Protein AF-A0A0A2FEI3-F1 (afdb_monomer)

Solvent-accessible surface area (backbone atoms only — not comparable to full-atom values): 5931 Å² total; per-residue (Å²): 87,78,49,70,49,76,46,78,46,65,60,68,83,41,47,51,96,90,43,83,50,83,79,82,74,54,72,62,44,70,73,55,31,50,60,53,38,54,50,53,52,35,56,34,21,42,71,41,38,99,83,28,72,80,53,58,54,12,53,54,24,44,52,51,53,48,54,49,50,53,36,49,74,71,70,41,65,77,44,64,42,36,33,44,37,44,29,44,98,85,68,47,74,59,69,78,73,40,83,46,85,117

Structure (mmCIF, N/CA/C/O backbone):
data_AF-A0A0A2FEI3-F1
#
_entry.id   AF-A0A0A2FEI3-F1
#
loop_
_atom_site.group_PDB
_atom_site.id
_atom_site.type_symbol
_atom_site.label_atom_id
_atom_site.label_alt_id
_atom_site.label_comp_id
_atom_site.label_asym_id
_atom_site.label_entity_id
_atom_site.label_seq_id
_atom_site.pdbx_PDB_ins_code
_atom_site.Cartn_x
_atom_site.Cartn_y
_atom_site.Cartn_z
_atom_site.occupancy
_atom_site.B_iso_or_equiv
_atom_site.auth_seq_id
_atom_site.auth_comp_id
_atom_site.auth_asym_id
_atom_site.auth_atom_id
_atom_site.pdbx_PDB_model_num
ATOM 1 N N . MET A 1 1 ? -13.400 -4.436 4.441 1.00 85.56 1 MET A N 1
ATOM 2 C CA . MET A 1 1 ? -12.587 -3.359 3.834 1.00 85.56 1 MET A CA 1
ATOM 3 C C . MET A 1 1 ? -11.225 -3.925 3.464 1.00 85.56 1 MET A C 1
ATOM 5 O O . MET A 1 1 ? -10.701 -4.737 4.218 1.00 85.56 1 MET A O 1
ATOM 9 N N . VAL A 1 2 ? -10.657 -3.529 2.325 1.00 87.56 2 VAL A N 1
ATOM 10 C CA . VAL A 1 2 ? -9.282 -3.890 1.949 1.00 87.56 2 VAL A CA 1
ATOM 11 C C . VAL A 1 2 ? -8.451 -2.618 1.891 1.00 87.56 2 VAL A C 1
ATOM 13 O O . VAL A 1 2 ? -8.839 -1.652 1.241 1.00 87.56 2 VAL A O 1
ATOM 16 N N . LYS A 1 3 ? -7.308 -2.631 2.568 1.00 89.12 3 LYS A N 1
ATOM 17 C CA . LYS A 1 3 ? -6.275 -1.609 2.487 1.00 89.12 3 LYS A CA 1
ATOM 18 C C . LYS A 1 3 ? -5.136 -2.161 1.638 1.00 89.12 3 LYS A C 1
ATOM 20 O O . LYS A 1 3 ? -4.473 -3.113 2.043 1.00 89.12 3 LYS A O 1
ATOM 25 N N . ALA A 1 4 ? -4.939 -1.587 0.459 1.00 87.81 4 ALA A N 1
ATOM 26 C CA . ALA A 1 4 ? -3.943 -2.061 -0.492 1.00 87.81 4 ALA A CA 1
ATOM 27 C C . ALA A 1 4 ? -2.707 -1.154 -0.494 1.00 87.81 4 ALA A C 1
ATOM 29 O O . ALA A 1 4 ? -2.805 0.035 -0.791 1.00 87.81 4 ALA A O 1
ATOM 30 N N . GLU A 1 5 ? -1.531 -1.716 -0.215 1.00 87.94 5 GLU A N 1
ATOM 31 C CA . GLU A 1 5 ? -0.263 -1.060 -0.529 1.00 87.94 5 GLU A CA 1
ATOM 32 C C . GLU A 1 5 ? 0.100 -1.345 -1.987 1.00 87.94 5 GLU A C 1
ATOM 34 O O . GLU A 1 5 ? 0.395 -2.485 -2.352 1.00 87.94 5 GLU A O 1
ATOM 39 N N . VAL A 1 6 ? 0.118 -0.305 -2.817 1.00 87.50 6 VAL A N 1
ATOM 40 C CA . VAL A 1 6 ? 0.466 -0.423 -4.234 1.00 87.50 6 VAL A CA 1
ATOM 41 C C . VAL A 1 6 ? 1.933 -0.069 -4.445 1.00 87.50 6 VAL A C 1
ATOM 43 O O . VAL A 1 6 ? 2.381 1.018 -4.078 1.00 87.50 6 VAL A O 1
ATOM 46 N N . LYS A 1 7 ? 2.684 -0.972 -5.080 1.00 85.75 7 LYS A N 1
ATOM 47 C CA . LYS A 1 7 ? 4.072 -0.732 -5.479 1.00 85.75 7 LYS A CA 1
ATOM 48 C C . LYS A 1 7 ? 4.222 -0.861 -6.986 1.00 85.75 7 LYS A C 1
ATOM 50 O O . LYS A 1 7 ? 4.090 -1.946 -7.544 1.00 85.75 7 LYS A O 1
ATOM 55 N N . THR A 1 8 ? 4.569 0.247 -7.628 1.00 84.38 8 THR A N 1
ATOM 56 C CA . THR A 1 8 ? 4.829 0.286 -9.069 1.00 84.38 8 THR A CA 1
ATOM 57 C C . THR A 1 8 ? 6.325 0.160 -9.352 1.00 84.38 8 THR A C 1
ATOM 59 O O . THR A 1 8 ? 7.146 0.745 -8.645 1.00 84.38 8 THR A O 1
ATOM 62 N N . THR A 1 9 ? 6.707 -0.585 -10.391 1.00 84.00 9 THR A N 1
ATOM 63 C CA . THR A 1 9 ? 8.105 -0.686 -10.835 1.00 84.00 9 THR A CA 1
ATOM 64 C C . THR A 1 9 ? 8.246 -0.635 -12.354 1.00 84.00 9 THR A C 1
ATOM 66 O O . THR A 1 9 ? 7.454 -1.225 -13.087 1.00 84.00 9 THR A O 1
ATOM 69 N N . GLN A 1 10 ? 9.303 0.044 -12.805 1.00 85.25 10 GLN A N 1
ATOM 70 C CA . GLN A 1 10 ? 9.780 0.089 -14.197 1.00 85.25 10 GLN A CA 1
ATOM 71 C C . GLN A 1 10 ? 11.053 -0.747 -14.405 1.00 85.25 10 GLN A C 1
ATOM 73 O O . GLN A 1 10 ? 11.672 -0.708 -15.464 1.00 85.25 10 GLN A O 1
ATOM 78 N N . GLN A 1 11 ? 11.515 -1.463 -13.375 1.00 81.75 11 GLN A N 1
ATOM 79 C CA . GLN A 1 11 ? 12.820 -2.116 -13.417 1.00 81.75 11 GLN A CA 1
ATOM 80 C C . GLN A 1 11 ? 12.817 -3.336 -14.343 1.00 81.75 11 GLN A C 1
ATOM 82 O O . GLN A 1 11 ? 12.363 -4.413 -13.956 1.00 81.75 11 GLN A O 1
ATOM 87 N N . ASP A 1 12 ? 13.459 -3.207 -15.505 1.00 75.75 12 ASP A N 1
ATOM 88 C CA . ASP A 1 12 ? 13.596 -4.291 -16.486 1.00 75.75 12 ASP A CA 1
ATOM 89 C C . ASP A 1 12 ? 14.327 -5.534 -15.935 1.00 75.75 12 ASP A C 1
ATOM 91 O O . ASP A 1 12 ? 14.182 -6.609 -16.490 1.00 75.75 12 ASP A O 1
ATOM 95 N N . LYS A 1 13 ? 15.072 -5.462 -14.819 1.00 77.56 13 LYS A N 1
ATOM 96 C CA . LYS A 1 13 ? 15.701 -6.646 -14.173 1.00 77.56 13 LYS A CA 1
ATOM 97 C C . LYS A 1 13 ? 14.734 -7.522 -13.368 1.00 77.56 13 LYS A C 1
ATOM 99 O O . LYS A 1 13 ? 15.001 -8.707 -13.136 1.00 77.56 13 LYS A O 1
ATOM 104 N N . LEU A 1 14 ? 13.616 -6.932 -12.933 1.00 77.38 14 LEU A N 1
ATOM 105 C CA . LEU A 1 14 ? 12.448 -7.676 -12.446 1.00 77.38 14 LEU A CA 1
ATOM 106 C C . LEU A 1 14 ? 11.684 -8.293 -13.633 1.00 77.38 14 LEU A C 1
ATOM 108 O O . LEU A 1 14 ? 10.664 -8.954 -13.470 1.00 77.38 14 LEU A O 1
ATOM 112 N N . TRP A 1 15 ? 12.252 -8.085 -14.820 1.00 74.25 15 TRP A N 1
ATOM 113 C CA . TRP A 1 15 ? 11.982 -8.655 -16.111 1.00 74.25 15 TRP A CA 1
ATOM 114 C C . TRP A 1 15 ? 12.458 -10.101 -16.300 1.00 74.25 15 TRP A C 1
ATOM 116 O O . TRP A 1 15 ? 13.672 -10.274 -16.192 1.00 74.25 15 TRP A O 1
ATOM 126 N N . ASN A 1 16 ? 11.672 -11.137 -16.606 1.00 70.00 16 ASN A N 1
ATOM 127 C CA . ASN A 1 16 ? 12.274 -12.378 -17.138 1.00 70.00 16 ASN A CA 1
ATOM 128 C C . ASN A 1 16 ? 11.541 -12.908 -18.366 1.00 70.00 16 ASN A C 1
ATOM 130 O O . ASN A 1 16 ? 10.692 -13.789 -18.249 1.00 70.00 16 ASN A O 1
ATOM 134 N N . GLY A 1 17 ? 11.876 -12.359 -19.537 1.00 67.69 17 GLY A N 1
ATOM 135 C CA . GLY A 1 17 ? 11.480 -12.907 -20.838 1.00 67.69 17 GLY A CA 1
ATOM 136 C C . GLY A 1 17 ? 9.980 -13.157 -21.008 1.00 67.69 17 GLY A C 1
ATOM 137 O O . GLY A 1 17 ? 9.612 -14.134 -21.647 1.00 67.69 17 GLY A O 1
ATOM 138 N N . GLY A 1 18 ? 9.109 -12.351 -20.397 1.00 67.38 18 GLY A N 1
ATOM 139 C CA . GLY A 1 18 ? 7.672 -12.656 -20.369 1.00 67.38 18 GLY A CA 1
ATOM 140 C C . GLY A 1 18 ? 7.081 -12.885 -18.974 1.00 67.38 18 GLY A C 1
ATOM 141 O O . GLY A 1 18 ? 5.859 -12.870 -18.844 1.00 67.38 18 GLY A O 1
ATOM 142 N N . LYS A 1 19 ? 7.898 -13.039 -17.918 1.00 72.94 19 LYS A N 1
ATOM 143 C CA . LYS A 1 19 ? 7.409 -13.251 -16.539 1.00 72.94 19 LYS A CA 1
ATOM 144 C C . LYS A 1 19 ? 7.942 -12.244 -15.521 1.00 72.94 19 LYS A C 1
ATOM 146 O O . LYS A 1 19 ? 9.153 -12.044 -15.412 1.00 72.94 19 LYS A O 1
ATOM 151 N N . THR A 1 20 ? 7.032 -11.608 -14.782 1.00 74.94 20 THR A N 1
ATOM 152 C CA . THR A 1 20 ? 7.341 -10.599 -13.762 1.00 74.94 20 THR A CA 1
ATOM 153 C C . THR A 1 20 ? 7.942 -11.284 -12.546 1.00 74.94 20 THR A C 1
ATOM 155 O O . THR A 1 20 ? 7.372 -12.246 -12.030 1.00 74.94 20 THR A O 1
ATOM 158 N N . LYS A 1 21 ? 9.097 -10.806 -12.085 1.00 79.00 21 LYS A N 1
ATOM 159 C CA . LYS A 1 21 ? 9.680 -11.220 -10.808 1.00 79.00 21 LYS A CA 1
ATOM 160 C C . LYS A 1 21 ? 9.104 -10.372 -9.689 1.00 79.00 21 LYS A C 1
ATOM 162 O O . LYS A 1 21 ? 9.018 -9.159 -9.824 1.00 79.00 21 LYS A O 1
ATOM 167 N N . GLU A 1 22 ? 8.842 -11.035 -8.574 1.00 80.69 22 GLU A N 1
ATOM 168 C CA . GLU A 1 22 ? 8.541 -10.455 -7.268 1.00 80.69 22 GLU A CA 1
ATOM 169 C C . GLU A 1 22 ? 9.358 -9.182 -6.972 1.00 80.69 22 GLU A C 1
ATOM 171 O O . GLU A 1 22 ? 10.594 -9.209 -6.952 1.00 80.69 22 GLU A O 1
ATOM 176 N N . ILE A 1 23 ? 8.665 -8.071 -6.696 1.00 84.25 23 ILE A N 1
ATOM 177 C CA . ILE A 1 23 ? 9.289 -6.877 -6.131 1.00 84.25 23 ILE A CA 1
ATOM 178 C C . ILE A 1 23 ? 9.670 -7.170 -4.671 1.00 84.25 23 ILE A C 1
ATOM 180 O O . ILE A 1 23 ? 8.787 -7.454 -3.859 1.00 84.25 23 ILE A O 1
ATOM 184 N N . PRO A 1 24 ? 10.955 -7.061 -4.290 1.00 84.38 24 PRO A N 1
ATOM 185 C CA . PRO A 1 24 ? 11.375 -7.379 -2.935 1.00 84.38 24 PRO A CA 1
ATOM 186 C C . PRO A 1 24 ? 10.744 -6.428 -1.910 1.00 84.38 24 PRO A C 1
ATOM 188 O O . PRO A 1 24 ? 10.652 -5.206 -2.124 1.00 84.38 24 PRO A O 1
ATOM 191 N N . LEU A 1 25 ? 10.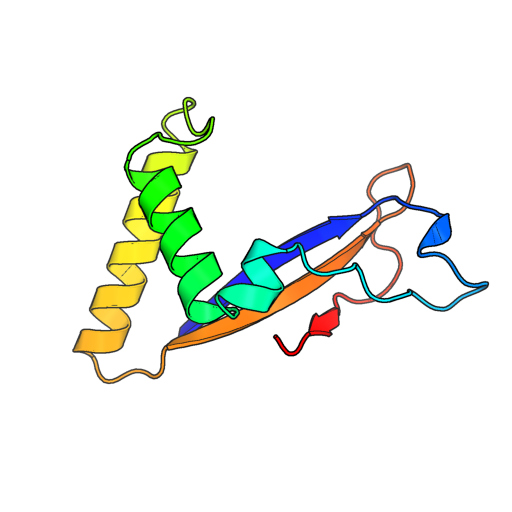357 -7.012 -0.775 1.00 87.12 25 LEU A N 1
ATOM 192 C CA . LEU A 1 25 ? 9.948 -6.289 0.422 1.00 87.12 25 LEU A CA 1
ATOM 193 C C . LEU A 1 25 ? 11.141 -5.545 1.032 1.00 87.12 25 LEU A C 1
ATOM 195 O O . LEU A 1 25 ? 12.272 -6.050 1.064 1.00 87.12 25 LEU A O 1
ATOM 199 N N . SER A 1 26 ? 10.887 -4.345 1.551 1.00 86.56 26 SER A N 1
ATOM 200 C CA . SER A 1 26 ? 11.873 -3.623 2.354 1.00 86.56 26 SER A CA 1
ATOM 201 C C . SER A 1 26 ? 12.208 -4.400 3.637 1.00 86.56 26 SER A C 1
ATOM 203 O O . SER A 1 26 ? 11.593 -5.419 3.968 1.00 86.56 26 SER A O 1
ATOM 205 N N . LYS A 1 27 ? 13.242 -3.961 4.361 1.00 90.31 27 LYS A N 1
ATOM 206 C CA . LYS A 1 27 ? 13.561 -4.539 5.673 1.00 90.31 27 LYS A CA 1
ATOM 207 C C . LYS A 1 27 ? 12.379 -4.374 6.636 1.00 90.31 27 LYS A C 1
ATOM 209 O O . LYS A 1 27 ? 11.962 -5.359 7.234 1.00 90.31 27 LYS A O 1
ATOM 214 N N . ASP A 1 28 ? 11.811 -3.176 6.699 1.00 88.56 28 ASP A N 1
ATOM 215 C CA . ASP A 1 28 ? 10.712 -2.845 7.610 1.00 8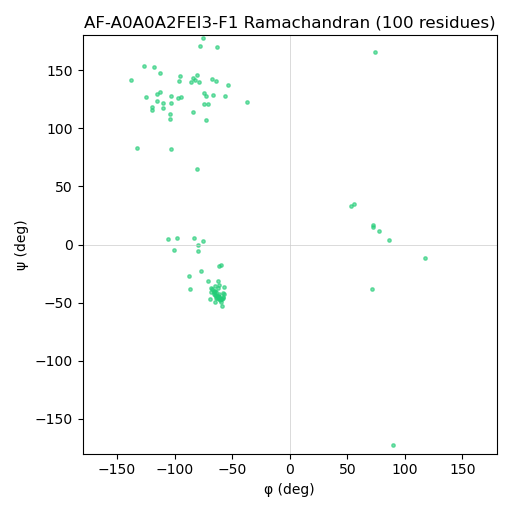8.56 28 ASP A CA 1
ATOM 216 C C . ASP A 1 28 ? 9.442 -3.626 7.269 1.00 88.56 28 ASP A C 1
ATOM 218 O O . ASP A 1 28 ? 8.817 -4.188 8.160 1.00 88.56 28 ASP A O 1
ATOM 222 N N . GLN A 1 29 ? 9.127 -3.785 5.977 1.00 89.44 29 GLN A N 1
ATOM 223 C CA . GLN A 1 29 ? 8.005 -4.621 5.528 1.00 89.44 29 GLN A CA 1
ATOM 224 C C . GLN A 1 29 ? 8.131 -6.065 6.023 1.00 89.44 29 GLN A C 1
ATOM 226 O O . GLN A 1 29 ? 7.158 -6.639 6.502 1.00 89.44 29 GLN A O 1
ATOM 231 N N . ARG A 1 30 ? 9.338 -6.641 5.956 1.00 90.31 30 ARG A N 1
ATOM 232 C CA . ARG A 1 30 ? 9.600 -8.010 6.429 1.00 90.31 30 ARG A CA 1
ATOM 233 C C . ARG A 1 30 ? 9.563 -8.142 7.949 1.00 90.31 30 ARG A C 1
ATOM 235 O O . ARG A 1 30 ? 9.249 -9.215 8.445 1.00 90.31 30 ARG A O 1
ATOM 242 N N . GLN A 1 31 ? 9.944 -7.096 8.681 1.00 92.38 31 GLN A N 1
ATOM 243 C CA . GLN A 1 31 ? 10.026 -7.136 10.144 1.00 92.38 31 GLN A CA 1
ATOM 244 C C . GLN A 1 31 ? 8.694 -6.812 10.820 1.00 92.38 31 GLN A C 1
ATOM 246 O O . GLN A 1 31 ? 8.368 -7.421 11.833 1.00 92.38 31 GLN A O 1
ATOM 251 N N . MET A 1 32 ? 7.934 -5.865 10.271 1.00 91.75 32 MET A N 1
ATOM 252 C CA . MET A 1 32 ? 6.664 -5.411 10.838 1.00 91.75 32 MET A CA 1
ATOM 253 C C . MET A 1 32 ? 5.483 -6.259 10.357 1.00 91.75 32 MET A C 1
ATOM 255 O O . MET A 1 32 ? 4.479 -6.360 11.055 1.00 91.75 32 MET A O 1
ATOM 259 N N . GLY A 1 33 ? 5.586 -6.859 9.169 1.00 90.44 33 GLY A N 1
ATOM 260 C CA . GLY A 1 33 ? 4.439 -7.440 8.480 1.00 90.44 33 GLY A CA 1
ATOM 261 C C . GLY A 1 33 ? 3.532 -6.365 7.874 1.00 90.44 33 GLY A C 1
ATOM 262 O O . GLY A 1 33 ? 3.633 -5.174 8.181 1.00 90.44 33 GLY A O 1
ATOM 263 N N . GLY A 1 34 ? 2.640 -6.795 6.981 1.00 89.12 34 GLY A N 1
ATOM 264 C CA . GLY A 1 34 ? 1.853 -5.888 6.147 1.00 89.12 34 GLY A CA 1
ATOM 265 C C . GLY A 1 34 ? 0.986 -4.906 6.901 1.00 89.12 34 GLY A C 1
ATOM 266 O O . GLY A 1 34 ? 1.072 -3.702 6.684 1.00 89.12 34 GLY A O 1
ATOM 267 N N . GLU A 1 35 ? 0.166 -5.414 7.813 1.00 91.25 35 GLU A N 1
ATOM 268 C CA . GLU A 1 35 ? -0.792 -4.590 8.542 1.00 91.25 35 GLU A CA 1
ATOM 269 C C . GLU A 1 35 ? -0.105 -3.475 9.338 1.00 91.25 35 GLU A C 1
ATOM 271 O O . GLU A 1 35 ? -0.476 -2.303 9.207 1.00 91.25 35 GLU A O 1
ATOM 276 N N . HIS A 1 36 ? 0.920 -3.825 10.119 1.00 93.12 36 HIS A N 1
ATOM 277 C CA . HIS A 1 36 ? 1.667 -2.864 10.924 1.00 93.12 36 HIS A CA 1
ATOM 278 C C . HIS A 1 36 ? 2.440 -1.877 10.054 1.00 93.12 36 HIS A C 1
ATOM 280 O O . HIS A 1 36 ? 2.391 -0.681 10.330 1.00 93.12 36 HIS A O 1
ATOM 286 N N . TYR A 1 37 ? 3.095 -2.344 8.986 1.00 92.81 37 TYR A N 1
ATOM 287 C CA . TYR A 1 37 ? 3.820 -1.464 8.071 1.00 92.81 37 TYR A CA 1
ATOM 288 C C . TYR A 1 37 ? 2.886 -0.450 7.396 1.00 92.81 37 TYR A C 1
ATOM 290 O O . TYR A 1 37 ? 3.166 0.748 7.380 1.00 92.81 37 TYR A O 1
ATOM 298 N N . THR A 1 38 ? 1.741 -0.897 6.873 1.00 92.12 38 THR A N 1
ATOM 299 C CA . THR A 1 38 ? 0.799 0.005 6.203 1.00 92.12 38 THR A CA 1
ATOM 300 C C . THR A 1 38 ? 0.139 0.976 7.187 1.00 92.12 38 THR A C 1
ATOM 302 O O . THR A 1 38 ? -0.067 2.136 6.841 1.00 92.12 38 THR A O 1
ATOM 305 N N . ASN A 1 39 ? -0.181 0.545 8.414 1.00 93.31 39 ASN A N 1
ATOM 306 C CA . ASN A 1 39 ? -0.688 1.451 9.455 1.00 93.31 39 ASN A CA 1
ATOM 307 C C . ASN A 1 39 ? 0.360 2.497 9.870 1.00 93.31 39 ASN A C 1
ATOM 309 O O . ASN A 1 39 ? 0.022 3.670 9.987 1.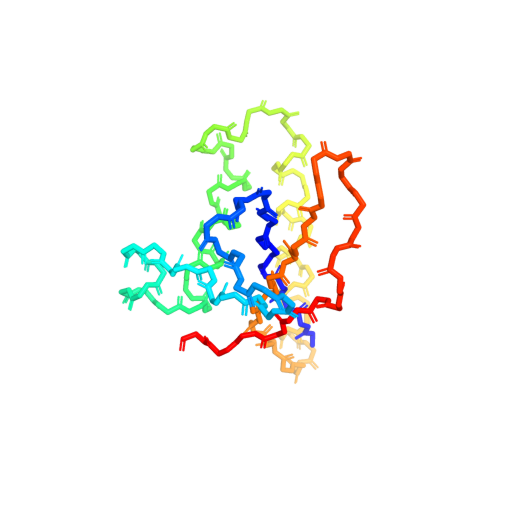00 93.31 39 ASN A O 1
ATOM 313 N N . ASP A 1 40 ? 1.624 2.105 10.059 1.00 92.88 40 ASP A N 1
ATOM 314 C CA . ASP A 1 40 ? 2.715 3.040 10.372 1.00 92.88 40 ASP A CA 1
ATOM 315 C C . ASP A 1 40 ? 2.862 4.110 9.280 1.00 92.88 40 ASP A C 1
ATOM 317 O O . ASP A 1 40 ? 2.890 5.300 9.587 1.00 92.88 40 ASP A O 1
ATOM 321 N N . ARG A 1 41 ? 2.837 3.712 8.002 1.00 91.44 41 ARG A N 1
ATOM 322 C CA . ARG A 1 41 ? 2.920 4.658 6.878 1.00 91.44 41 ARG A CA 1
ATOM 323 C C . ARG A 1 41 ? 1.731 5.613 6.807 1.00 91.44 41 ARG A C 1
ATOM 325 O O . ARG A 1 41 ? 1.947 6.795 6.562 1.00 91.44 41 ARG A O 1
ATOM 332 N N . LEU A 1 42 ? 0.507 5.131 7.042 1.00 92.31 42 LEU A N 1
ATOM 333 C CA . LEU A 1 42 ? -0.673 6.000 7.099 1.00 92.31 42 LEU A CA 1
ATOM 334 C C . LEU A 1 42 ? -0.576 7.014 8.243 1.00 92.31 42 LEU A C 1
ATOM 336 O O . LEU A 1 42 ? -0.823 8.190 8.016 1.00 92.31 42 LEU A O 1
ATOM 340 N N . ASN A 1 43 ? -0.153 6.589 9.436 1.00 93.06 43 ASN A N 1
ATOM 341 C CA . ASN A 1 43 ? -0.003 7.495 10.579 1.00 93.06 43 ASN A CA 1
ATOM 342 C C . ASN A 1 43 ? 1.091 8.550 10.352 1.00 93.06 43 ASN A C 1
ATOM 344 O O . ASN A 1 43 ? 0.918 9.714 10.702 1.00 93.06 43 ASN A O 1
ATOM 348 N N . ARG A 1 44 ? 2.220 8.172 9.739 1.00 91.81 44 ARG A N 1
ATOM 349 C CA . ARG A 1 44 ? 3.260 9.146 9.365 1.00 91.81 44 ARG A CA 1
ATOM 350 C C . ARG A 1 44 ? 2.744 10.139 8.332 1.00 91.81 44 ARG A C 1
ATOM 352 O O . ARG A 1 44 ? 2.965 11.334 8.477 1.00 91.81 44 ARG A O 1
ATOM 359 N N . ALA A 1 45 ? 2.029 9.653 7.317 1.00 91.62 45 ALA A N 1
ATOM 360 C CA . ALA A 1 45 ? 1.446 10.513 6.297 1.00 91.62 45 ALA A CA 1
ATOM 361 C C . ALA A 1 45 ? 0.427 11.496 6.890 1.00 91.62 45 ALA A C 1
ATOM 363 O O . ALA A 1 45 ? 0.520 12.686 6.592 1.00 91.62 45 ALA A O 1
ATOM 364 N N . SER A 1 46 ? -0.477 11.046 7.771 1.00 92.44 46 SER A N 1
ATOM 365 C CA . SER A 1 46 ? -1.452 11.928 8.432 1.00 92.44 46 SER A CA 1
ATOM 366 C C . SER A 1 46 ? -0.779 13.007 9.279 1.00 92.44 46 SER A C 1
ATOM 368 O O . SER A 1 46 ? -1.234 14.141 9.298 1.00 92.44 46 SER A O 1
ATOM 370 N N . ASN A 1 47 ? 0.351 12.689 9.914 1.00 91.06 47 ASN A N 1
ATOM 371 C CA . ASN A 1 47 ? 1.113 13.654 10.711 1.00 91.06 47 ASN A CA 1
ATOM 372 C C . ASN A 1 47 ? 1.995 14.599 9.872 1.00 91.06 47 ASN A C 1
ATOM 374 O O . ASN A 1 47 ? 2.622 15.499 10.427 1.00 91.06 47 ASN A O 1
ATOM 378 N N . GLY A 1 48 ? 2.076 14.397 8.553 1.00 86.50 48 GLY A N 1
ATOM 379 C CA . GLY A 1 48 ? 2.976 15.148 7.672 1.00 86.50 48 GLY A CA 1
ATOM 380 C C . GLY A 1 48 ? 4.457 14.777 7.829 1.00 86.50 48 GLY A C 1
ATOM 381 O O . GLY A 1 48 ? 5.342 15.523 7.402 1.00 86.50 48 GLY A O 1
ATOM 382 N N . ASP A 1 49 ? 4.740 13.626 8.441 1.00 88.00 49 ASP A N 1
ATOM 383 C CA . ASP A 1 49 ? 6.091 13.120 8.659 1.00 88.00 49 ASP A CA 1
ATOM 384 C C . ASP A 1 49 ? 6.675 12.505 7.373 1.00 88.00 49 ASP A C 1
ATOM 386 O O . ASP A 1 49 ? 5.984 12.298 6.379 1.00 88.00 49 ASP A O 1
ATOM 390 N N . ASP A 1 50 ? 7.969 12.165 7.379 1.00 76.31 50 ASP A N 1
ATOM 391 C CA . ASP A 1 50 ? 8.594 11.292 6.362 1.00 76.31 50 ASP A CA 1
ATOM 392 C C . ASP A 1 50 ? 8.428 11.771 4.898 1.00 76.31 50 ASP A C 1
ATOM 394 O O . ASP A 1 50 ? 8.283 10.982 3.961 1.00 76.31 50 ASP A O 1
ATOM 398 N N . GLY A 1 51 ? 8.442 13.095 4.702 1.00 78.44 51 GLY A N 1
ATOM 399 C CA . GLY A 1 51 ? 8.368 13.736 3.385 1.00 78.44 51 GLY A CA 1
ATOM 400 C C . GLY A 1 51 ? 6.951 13.975 2.852 1.00 78.44 51 GLY A C 1
ATOM 401 O O . GLY A 1 51 ? 6.814 14.480 1.739 1.00 78.44 51 GLY A O 1
ATOM 402 N N . TYR A 1 52 ? 5.908 13.671 3.629 1.00 80.88 52 TYR A N 1
ATOM 403 C CA . TYR A 1 52 ? 4.510 13.943 3.283 1.00 80.88 52 TYR A CA 1
ATOM 404 C C . TYR A 1 52 ? 4.119 15.401 3.568 1.00 80.88 52 TYR A C 1
ATOM 406 O O . TYR A 1 52 ? 3.296 15.690 4.427 1.00 80.88 52 TYR A O 1
ATOM 414 N N . THR A 1 53 ? 4.728 16.345 2.851 1.00 79.75 53 THR A N 1
ATOM 415 C CA . THR A 1 53 ? 4.615 17.786 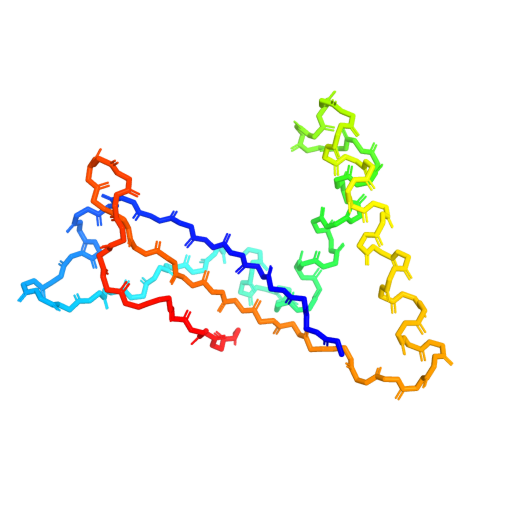3.151 1.00 79.75 53 THR A CA 1
ATOM 416 C C . THR A 1 53 ? 3.621 18.548 2.275 1.00 79.75 53 THR A C 1
ATOM 418 O O . THR A 1 53 ? 3.391 19.733 2.501 1.00 79.75 53 THR A O 1
ATOM 421 N N . ASP A 1 54 ? 3.016 17.899 1.276 1.00 79.56 54 ASP A N 1
ATOM 422 C CA . ASP A 1 54 ? 2.113 18.548 0.315 1.00 79.56 54 ASP A CA 1
ATOM 423 C C . ASP A 1 54 ? 0.687 18.783 0.848 1.00 79.56 54 ASP A C 1
ATOM 425 O O . ASP A 1 54 ? -0.159 19.317 0.128 1.00 79.56 54 ASP A O 1
ATOM 429 N N . GLY A 1 55 ? 0.409 18.375 2.092 1.00 79.94 55 GLY A N 1
ATOM 430 C CA . GLY A 1 55 ? -0.886 18.480 2.775 1.00 79.94 55 GLY A CA 1
ATOM 431 C C . GLY A 1 55 ? -1.949 17.518 2.239 1.00 79.94 55 GLY A C 1
ATOM 432 O O . GLY A 1 55 ? -2.680 16.909 3.015 1.00 79.94 55 GLY A O 1
ATOM 433 N N . ARG A 1 56 ? -1.986 17.299 0.919 1.00 87.88 56 ARG A N 1
ATOM 434 C CA . ARG A 1 56 ? -2.889 16.342 0.264 1.00 87.88 56 ARG A CA 1
ATOM 435 C C . ARG A 1 56 ? -2.646 14.919 0.742 1.00 87.88 56 ARG A C 1
ATOM 437 O O . ARG A 1 56 ? -3.601 14.192 0.992 1.00 87.88 56 ARG A O 1
ATOM 444 N N . SER A 1 57 ? -1.384 14.517 0.877 1.00 86.44 57 SER A N 1
ATOM 445 C CA . SER A 1 57 ? -1.046 13.180 1.371 1.00 86.44 57 SER A CA 1
ATOM 446 C C . SER A 1 57 ? -1.547 12.958 2.800 1.00 86.44 57 SER A C 1
ATOM 448 O O . SER A 1 57 ? -2.017 11.866 3.113 1.00 86.44 57 SER A O 1
ATOM 450 N N . SER A 1 58 ? -1.490 13.995 3.641 1.00 91.19 58 SER A N 1
ATOM 451 C CA . SER A 1 58 ? -1.965 13.949 5.025 1.00 91.19 58 SER A CA 1
ATOM 452 C C . SER A 1 58 ? -3.481 13.846 5.106 1.00 91.19 58 SER A C 1
ATOM 454 O O . SER A 1 58 ? -3.980 12.945 5.771 1.00 91.19 58 SER A O 1
ATOM 456 N N . GLU A 1 59 ? -4.208 14.664 4.342 1.00 91.75 59 GLU A N 1
ATOM 457 C CA . GLU A 1 59 ? -5.675 14.605 4.264 1.00 91.75 59 GLU A CA 1
ATOM 458 C C . GLU A 1 59 ? -6.162 13.224 3.793 1.00 91.75 59 GLU A C 1
ATOM 460 O O . GLU A 1 59 ? -7.027 12.607 4.410 1.00 91.75 59 GLU A O 1
ATOM 465 N N . GLN A 1 60 ? -5.555 12.677 2.734 1.00 91.69 60 GLN A N 1
ATOM 466 C CA . GLN A 1 60 ? -5.915 11.346 2.234 1.00 91.69 60 GLN A CA 1
ATOM 467 C C . GLN A 1 60 ? -5.591 10.236 3.244 1.00 91.69 60 GLN A C 1
ATOM 469 O O . GLN A 1 60 ? -6.331 9.255 3.351 1.00 91.69 60 GLN A O 1
ATOM 474 N N . ALA A 1 61 ? -4.496 10.377 3.994 1.00 92.25 61 ALA A N 1
ATOM 475 C CA . ALA A 1 61 ? -4.143 9.431 5.041 1.00 92.25 61 ALA A CA 1
ATOM 476 C C . ALA A 1 61 ? -5.122 9.489 6.224 1.00 92.25 61 ALA A C 1
ATOM 478 O O . ALA A 1 61 ? -5.527 8.436 6.719 1.00 92.25 61 ALA A O 1
ATOM 479 N N . GLU A 1 62 ? -5.556 10.683 6.635 1.00 93.56 62 GLU A N 1
ATOM 480 C CA . GLU A 1 62 ? -6.591 10.864 7.658 1.00 93.56 62 GLU A CA 1
ATOM 481 C C . GLU A 1 62 ? -7.916 10.225 7.233 1.00 93.56 62 GLU A C 1
ATOM 483 O O . GLU A 1 62 ? -8.465 9.415 7.982 1.00 93.56 62 GLU A O 1
ATOM 488 N N . MET A 1 63 ? -8.371 10.483 6.001 1.00 94.38 63 MET A N 1
ATOM 489 C CA . MET A 1 63 ? -9.578 9.859 5.444 1.00 94.38 63 MET A CA 1
ATOM 490 C C . MET A 1 63 ? -9.482 8.327 5.429 1.00 94.38 63 MET A C 1
ATOM 492 O O . MET A 1 63 ? -10.441 7.628 5.758 1.00 94.38 63 MET A O 1
ATOM 496 N N . ALA A 1 64 ? -8.320 7.775 5.065 1.00 92.50 64 ALA A N 1
ATOM 497 C CA . ALA A 1 64 ? -8.106 6.330 5.060 1.00 92.50 64 ALA A CA 1
ATOM 498 C C . ALA A 1 64 ? -8.148 5.729 6.477 1.00 92.50 64 ALA A C 1
ATOM 500 O O . ALA A 1 64 ? -8.717 4.651 6.675 1.00 92.50 64 ALA A O 1
ATOM 501 N N . LEU A 1 65 ? -7.568 6.421 7.464 1.00 94.12 65 LEU A N 1
ATOM 502 C CA . LEU A 1 65 ? -7.609 6.017 8.871 1.00 94.12 65 LEU A CA 1
ATOM 503 C C . LEU A 1 65 ? -9.028 6.106 9.448 1.00 94.12 65 LEU A C 1
ATOM 505 O O . LEU A 1 65 ? -9.426 5.229 10.215 1.00 94.12 65 LEU A O 1
ATOM 509 N N . GLU A 1 66 ? -9.802 7.123 9.074 1.00 95.12 66 GLU A N 1
ATOM 510 C CA . GLU A 1 66 ? -11.204 7.265 9.470 1.00 95.12 66 GLU A CA 1
ATOM 511 C C . GLU A 1 66 ? -12.068 6.143 8.886 1.00 95.12 66 GLU A C 1
ATOM 513 O O . GLU A 1 66 ? -12.721 5.426 9.645 1.00 95.12 66 GLU A O 1
ATOM 518 N N . ALA A 1 67 ? -11.964 5.878 7.581 1.00 93.69 67 ALA A N 1
ATOM 519 C CA . ALA A 1 67 ? -12.662 4.765 6.936 1.00 93.69 67 ALA A CA 1
ATOM 520 C C . ALA A 1 67 ? -12.309 3.407 7.574 1.00 93.69 67 ALA A C 1
ATOM 522 O O . ALA A 1 67 ? -13.170 2.539 7.735 1.00 93.69 67 ALA A O 1
ATOM 523 N N . GLN A 1 68 ? -11.048 3.222 7.985 1.00 92.81 68 GLN A N 1
ATOM 524 C CA . GLN A 1 68 ? -10.624 2.036 8.729 1.00 92.81 68 GLN A CA 1
ATOM 525 C C . GLN A 1 68 ? -11.309 1.946 10.099 1.00 92.81 68 GLN A C 1
ATOM 527 O O . GLN A 1 68 ? -11.792 0.872 10.462 1.00 92.81 68 GLN A O 1
ATOM 532 N N . ARG A 1 69 ? -11.372 3.046 10.861 1.00 94.06 69 ARG A N 1
ATOM 533 C CA . ARG A 1 69 ? -12.055 3.083 12.166 1.00 94.06 69 ARG A CA 1
ATOM 534 C C . ARG A 1 69 ? -13.544 2.790 12.023 1.00 94.06 69 ARG A C 1
ATOM 536 O O . ARG A 1 69 ? -14.068 1.981 12.781 1.00 94.06 69 ARG A O 1
ATOM 543 N N . GLU A 1 70 ? -14.210 3.388 11.040 1.00 95.31 70 GLU A N 1
ATOM 544 C CA . GLU A 1 70 ? -15.624 3.128 10.759 1.00 95.31 70 GLU A CA 1
ATOM 545 C C . GLU A 1 70 ? -15.873 1.665 10.393 1.00 95.31 70 GLU A C 1
ATOM 547 O O . GLU A 1 70 ? -16.785 1.040 10.933 1.00 95.31 70 GLU A O 1
ATOM 552 N N . ALA A 1 71 ? -15.042 1.083 9.523 1.00 92.88 71 ALA A N 1
ATOM 553 C CA . ALA A 1 71 ? -15.149 -0.326 9.160 1.00 92.88 71 ALA A CA 1
ATOM 554 C C . ALA A 1 71 ? -15.030 -1.237 10.392 1.00 92.88 7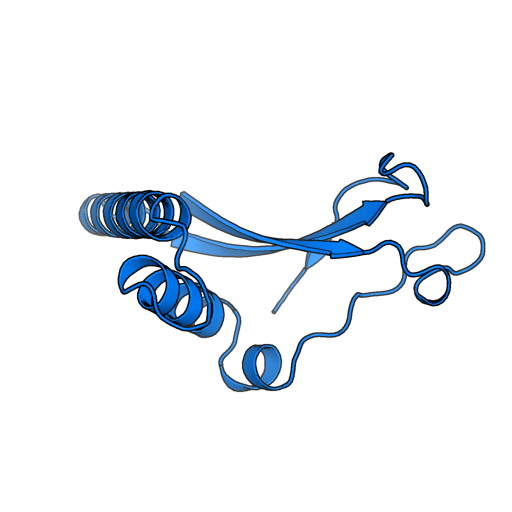1 ALA A C 1
ATOM 556 O O . ALA A 1 71 ? -15.862 -2.126 10.572 1.00 92.88 71 ALA A O 1
ATOM 557 N N . ILE A 1 72 ? -14.049 -0.980 11.265 1.00 92.25 72 ILE A N 1
ATOM 558 C CA . ILE A 1 72 ? -13.856 -1.735 12.511 1.00 92.25 72 ILE A CA 1
ATOM 559 C C . ILE A 1 72 ? -15.060 -1.567 13.445 1.00 92.25 72 ILE A C 1
ATOM 561 O O . ILE A 1 72 ? -15.579 -2.560 13.953 1.00 92.25 72 ILE A O 1
ATOM 565 N N . ASN A 1 73 ? -15.544 -0.337 13.635 1.00 95.25 73 ASN A N 1
ATOM 566 C CA . ASN A 1 73 ? -16.699 -0.045 14.490 1.00 95.25 73 ASN A CA 1
ATOM 567 C C . ASN A 1 73 ? -17.983 -0.723 13.987 1.00 95.25 73 ASN A C 1
ATOM 569 O O . ASN A 1 73 ? -18.821 -1.132 14.787 1.00 95.25 73 ASN A O 1
ATOM 573 N N . ASN A 1 74 ? -18.107 -0.897 12.672 1.00 95.56 74 ASN A N 1
ATOM 574 C CA . ASN A 1 74 ? -19.210 -1.611 12.032 1.00 95.56 74 ASN A CA 1
ATOM 575 C C . ASN A 1 74 ? -19.013 -3.141 12.001 1.00 95.56 74 ASN A C 1
ATOM 577 O O . ASN A 1 74 ? -19.805 -3.850 11.381 1.00 95.56 74 ASN A O 1
ATOM 581 N N . GLY A 1 75 ? -17.962 -3.666 12.640 1.00 93.00 75 GLY A N 1
ATOM 582 C CA . GLY A 1 75 ? -17.659 -5.099 12.691 1.00 93.00 75 GLY A CA 1
ATOM 583 C C . GLY A 1 75 ? -17.149 -5.682 11.371 1.00 93.00 75 GLY A C 1
ATOM 584 O O . GLY A 1 75 ? -17.139 -6.902 11.201 1.00 93.00 75 GLY A O 1
ATOM 585 N N . ALA A 1 76 ? -16.739 -4.842 10.418 1.00 93.81 76 ALA A N 1
ATOM 586 C CA . ALA A 1 76 ? -16.190 -5.298 9.153 1.00 93.81 76 ALA A CA 1
ATOM 587 C C . ALA A 1 76 ? -14.728 -5.738 9.314 1.00 93.81 76 ALA A C 1
ATOM 589 O O . ALA A 1 76 ? -13.914 -5.074 9.953 1.00 93.81 76 ALA A O 1
ATOM 590 N N . GLU A 1 77 ? -14.367 -6.834 8.648 1.00 91.81 77 GLU A N 1
ATOM 591 C CA . GLU A 1 77 ? -12.977 -7.273 8.556 1.00 91.81 77 GLU A CA 1
ATOM 592 C C . GLU A 1 77 ? -12.155 -6.266 7.730 1.00 91.81 77 GLU A C 1
ATOM 594 O O . GLU A 1 77 ? -12.538 -5.910 6.605 1.00 91.81 77 GLU A O 1
ATOM 599 N N . VAL A 1 78 ? -11.018 -5.817 8.268 1.00 89.62 78 VAL A N 1
ATOM 600 C CA . VAL A 1 78 ? -10.048 -4.967 7.563 1.00 89.62 78 VAL A CA 1
ATOM 601 C C . VAL A 1 78 ? -8.849 -5.817 7.156 1.00 89.62 78 VAL A C 1
ATOM 603 O O . VAL A 1 78 ? -8.044 -6.213 7.992 1.00 89.62 78 VAL A O 1
ATOM 606 N N . LYS A 1 79 ? -8.719 -6.094 5.857 1.00 91.44 79 LYS A N 1
ATOM 607 C CA . LYS A 1 79 ? -7.587 -6.842 5.293 1.00 91.44 79 LYS A CA 1
ATOM 608 C C . LYS A 1 79 ? -6.525 -5.888 4.783 1.00 91.44 79 LYS A C 1
ATOM 610 O O . LYS A 1 79 ? -6.854 -4.844 4.225 1.00 91.44 79 LYS A O 1
ATOM 615 N N . THR A 1 80 ? -5.262 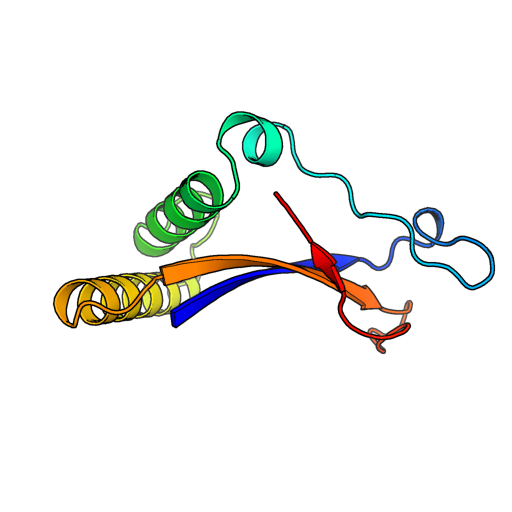-6.276 4.922 1.00 91.12 80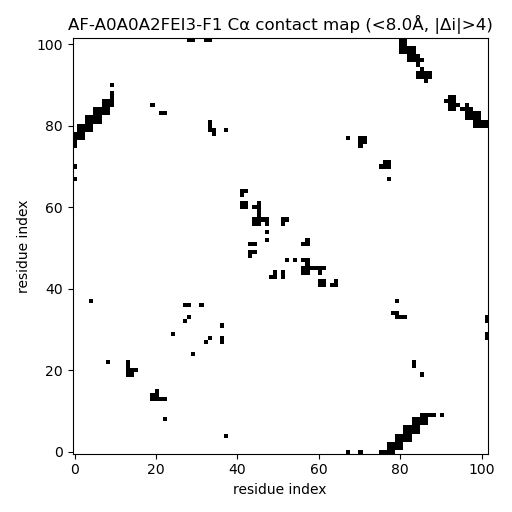 THR A N 1
ATOM 616 C CA . THR A 1 80 ? -4.145 -5.554 4.309 1.00 91.12 80 THR A CA 1
ATOM 617 C C . THR A 1 80 ? -3.553 -6.390 3.183 1.00 91.12 80 THR A C 1
ATOM 619 O O . THR A 1 80 ? -3.081 -7.502 3.408 1.00 91.12 80 THR A O 1
ATOM 622 N N . GLU A 1 81 ? -3.543 -5.842 1.975 1.00 91.50 81 GLU A N 1
ATOM 623 C CA . GLU A 1 81 ? -3.008 -6.485 0.775 1.00 91.50 81 GLU A CA 1
ATOM 624 C C . GLU A 1 81 ? -1.843 -5.676 0.218 1.00 91.50 81 GLU A C 1
ATOM 626 O O . GLU A 1 81 ? -1.774 -4.458 0.381 1.00 91.50 81 GLU A O 1
ATOM 631 N N . LYS A 1 82 ? -0.927 -6.354 -0.468 1.00 89.75 82 LYS A N 1
ATOM 632 C CA . LYS A 1 82 ? 0.110 -5.705 -1.261 1.00 89.75 82 LYS A CA 1
ATOM 633 C C . LYS A 1 82 ? -0.136 -6.003 -2.730 1.00 89.75 82 LYS A C 1
ATOM 635 O O . LYS A 1 82 ? -0.321 -7.161 -3.090 1.00 89.75 82 L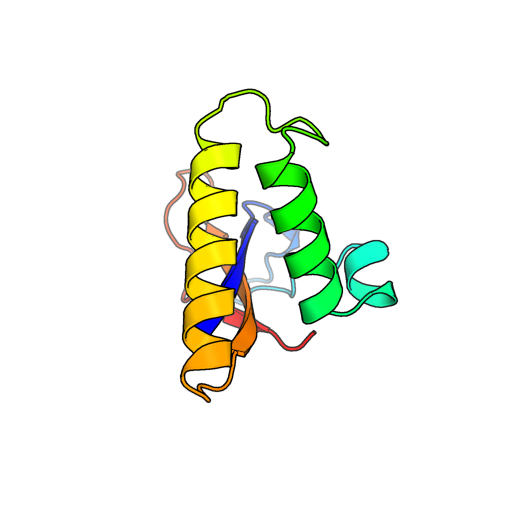YS A O 1
ATOM 640 N N . ILE A 1 83 ? -0.112 -4.974 -3.566 1.00 90.94 83 ILE A N 1
ATOM 641 C CA . ILE A 1 83 ? -0.331 -5.084 -5.005 1.00 90.94 83 ILE A CA 1
ATOM 642 C C . ILE A 1 83 ? 0.914 -4.585 -5.725 1.00 90.94 83 ILE A C 1
ATOM 644 O O . ILE A 1 83 ? 1.282 -3.414 -5.619 1.00 90.94 83 ILE A O 1
ATOM 648 N N . ASP A 1 84 ? 1.543 -5.468 -6.490 1.00 89.62 84 ASP A N 1
ATOM 649 C CA . ASP A 1 84 ? 2.661 -5.099 -7.349 1.00 89.62 84 ASP A CA 1
ATOM 650 C C . ASP A 1 84 ? 2.156 -4.793 -8.762 1.00 89.62 84 ASP A C 1
ATOM 652 O O . ASP A 1 84 ? 1.470 -5.607 -9.388 1.00 89.62 84 ASP A O 1
ATOM 656 N N . ILE A 1 85 ? 2.519 -3.613 -9.266 1.00 89.00 85 ILE A N 1
ATOM 657 C CA . ILE A 1 85 ? 2.187 -3.140 -10.609 1.00 89.00 85 ILE A CA 1
ATOM 658 C C .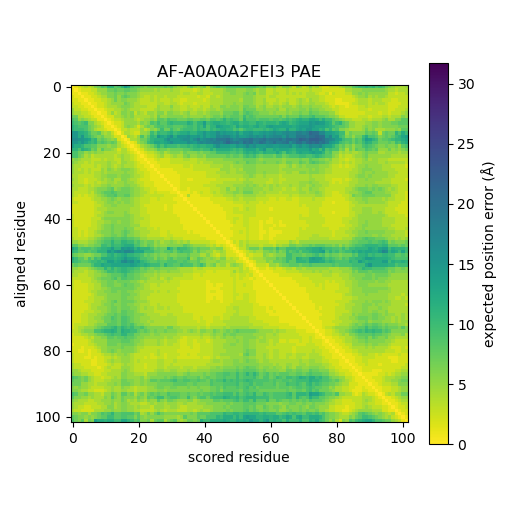 ILE A 1 85 ? 3.478 -2.989 -11.413 1.00 89.00 85 ILE A C 1
ATOM 660 O O . ILE A 1 85 ? 4.398 -2.259 -11.039 1.00 89.00 85 ILE A O 1
ATOM 664 N N . TYR A 1 86 ? 3.540 -3.661 -12.556 1.00 86.94 86 TYR A N 1
ATOM 665 C CA . TYR A 1 86 ? 4.668 -3.570 -13.476 1.00 86.94 86 TYR A CA 1
ATOM 666 C C . TYR A 1 86 ? 4.264 -2.678 -14.639 1.00 86.94 86 TYR A C 1
ATOM 668 O O . TYR A 1 86 ? 3.221 -2.895 -15.256 1.00 86.94 86 TYR A O 1
ATOM 676 N N . VAL A 1 87 ? 5.079 -1.671 -14.940 1.00 87.88 87 VAL A N 1
ATOM 677 C CA . VAL A 1 87 ? 4.836 -0.765 -16.065 1.00 87.88 87 VAL A CA 1
ATOM 678 C C . VAL A 1 87 ? 6.052 -0.695 -16.978 1.00 87.88 87 VAL A C 1
ATOM 680 O O . VAL A 1 87 ? 7.183 -0.949 -16.562 1.00 87.88 87 VAL A O 1
ATOM 683 N N . ASP A 1 88 ? 5.816 -0.392 -18.249 1.00 85.38 88 ASP A N 1
ATOM 684 C CA . ASP A 1 88 ? 6.873 -0.122 -19.210 1.00 85.38 88 ASP A CA 1
ATOM 685 C C . ASP A 1 88 ? 7.496 1.267 -18.997 1.00 85.38 88 ASP A C 1
ATOM 687 O O . ASP A 1 88 ? 7.078 2.051 -18.141 1.00 85.38 88 ASP A O 1
ATOM 691 N N . GLN A 1 89 ? 8.508 1.579 -19.807 1.00 83.31 89 GLN A N 1
ATOM 692 C CA . GLN A 1 89 ? 9.203 2.869 -19.779 1.00 83.31 89 GLN A CA 1
ATOM 693 C C . GLN A 1 89 ? 8.277 4.063 -20.088 1.00 83.31 89 GLN A C 1
ATOM 695 O O . GLN A 1 89 ? 8.602 5.190 -19.733 1.00 83.31 89 GLN A O 1
ATOM 700 N N . ASN A 1 90 ? 7.112 3.822 -20.699 1.00 87.94 90 ASN A N 1
ATOM 701 C CA . ASN A 1 90 ? 6.094 4.826 -21.008 1.00 87.94 90 ASN A CA 1
ATOM 702 C C . ASN A 1 90 ? 4.960 4.859 -19.964 1.00 87.94 90 ASN A C 1
ATOM 704 O O . ASN A 1 90 ? 3.961 5.547 -20.170 1.00 87.94 90 ASN A O 1
ATOM 708 N N . GLY A 1 91 ? 5.071 4.096 -18.870 1.00 83.81 91 GLY A N 1
ATOM 709 C CA . GLY A 1 91 ? 4.050 4.012 -17.824 1.00 83.81 91 GLY A CA 1
ATOM 710 C C . GLY A 1 91 ? 2.842 3.136 -18.173 1.00 83.81 91 GLY A C 1
ATOM 711 O O . GLY A 1 91 ? 1.850 3.160 -17.447 1.00 83.81 91 GLY A O 1
ATOM 712 N N . ARG A 1 92 ? 2.893 2.349 -19.255 1.00 87.44 92 ARG A N 1
ATOM 713 C CA . ARG A 1 92 ? 1.817 1.413 -19.616 1.00 87.44 92 ARG A CA 1
ATOM 714 C C . ARG A 1 92 ? 1.946 0.120 -18.827 1.00 87.44 92 ARG A C 1
ATOM 716 O O . ARG A 1 92 ? 3.053 -0.385 -18.654 1.00 87.44 92 ARG A O 1
ATOM 723 N N . LEU A 1 93 ? 0.819 -0.445 -18.398 1.00 86.56 93 LEU A N 1
ATOM 724 C CA . LEU A 1 93 ? 0.791 -1.722 -17.685 1.00 86.56 93 LEU A CA 1
ATOM 725 C C . LEU A 1 93 ? 1.460 -2.830 -18.507 1.00 86.56 93 LEU A C 1
ATOM 727 O O . LEU A 1 93 ? 1.114 -3.077 -19.663 1.00 86.56 93 LEU A O 1
ATOM 731 N N . ARG A 1 94 ? 2.410 -3.518 -17.878 1.00 81.75 94 ARG A N 1
ATOM 732 C CA . ARG A 1 94 ? 3.028 -4.746 -18.373 1.00 81.75 94 ARG A CA 1
ATOM 733 C C . ARG A 1 94 ? 2.426 -5.919 -17.604 1.00 81.75 94 ARG A C 1
ATOM 735 O O . ARG A 1 94 ? 3.011 -6.402 -16.640 1.00 81.75 94 ARG A O 1
ATOM 742 N N . GLY A 1 95 ? 1.252 -6.362 -18.050 1.00 81.12 95 GLY A N 1
ATOM 743 C CA . GLY A 1 95 ? 0.497 -7.456 -17.433 1.00 81.12 95 GLY A CA 1
ATOM 744 C C . GLY A 1 95 ? -0.479 -7.002 -16.345 1.00 81.12 95 GLY A C 1
ATOM 745 O O . GLY A 1 95 ? -0.714 -5.809 -16.157 1.00 81.12 95 GLY A O 1
ATOM 746 N N . GLU A 1 96 ? -1.071 -7.977 -15.657 1.00 85.06 96 GLU A N 1
ATOM 747 C CA . GLU A 1 96 ? -2.069 -7.733 -14.613 1.00 85.06 96 GLU A CA 1
ATOM 748 C C . GLU A 1 96 ? -1.412 -7.422 -13.256 1.00 85.06 96 GLU A C 1
ATOM 750 O O . GLU A 1 96 ? -0.391 -8.038 -12.923 1.00 85.06 96 GLU A O 1
ATOM 755 N N . PRO A 1 97 ? -1.990 -6.513 -12.445 1.00 86.88 97 PRO A N 1
ATOM 756 C CA . PRO A 1 97 ? -1.568 -6.299 -11.063 1.00 86.88 97 PRO A CA 1
ATOM 757 C C . PRO A 1 97 ? -1.558 -7.603 -10.258 1.00 86.88 97 PRO A C 1
ATOM 759 O O . PRO A 1 97 ? -2.476 -8.413 -10.361 1.00 86.88 97 PRO A O 1
ATOM 762 N N . GLN A 1 98 ? -0.523 -7.805 -9.443 1.00 85.94 98 GLN A N 1
ATOM 763 C CA . GLN A 1 98 ? -0.333 -9.047 -8.691 1.00 85.94 98 GLN A CA 1
ATOM 764 C C . GLN A 1 98 ? -0.553 -8.813 -7.195 1.00 85.94 98 GLN A C 1
ATOM 766 O O . GLN A 1 98 ? 0.209 -8.068 -6.575 1.00 85.94 98 GLN A O 1
ATOM 771 N N . ILE A 1 99 ? -1.553 -9.480 -6.607 1.00 86.62 99 ILE A N 1
ATOM 772 C CA . ILE A 1 99 ? -1.766 -9.493 -5.151 1.00 86.62 99 ILE A CA 1
ATOM 773 C C . ILE A 1 99 ? -0.708 -10.394 -4.507 1.00 86.62 99 ILE A C 1
ATOM 775 O O . ILE A 1 99 ? -0.488 -11.532 -4.927 1.00 86.62 99 ILE A O 1
ATOM 779 N N . ARG A 1 100 ? -0.041 -9.884 -3.475 1.00 81.81 100 ARG A N 1
ATOM 780 C CA . ARG A 1 100 ? 1.058 -10.543 -2.769 1.00 81.81 100 ARG A CA 1
ATOM 781 C C . ARG A 1 100 ? 0.643 -10.897 -1.348 1.00 81.81 100 ARG A C 1
ATOM 783 O O . ARG A 1 100 ? -0.100 -10.160 -0.700 1.00 81.81 100 ARG A O 1
ATOM 790 N N . LYS A 1 101 ? 1.199 -12.002 -0.853 1.00 77.81 101 LYS A N 1
ATOM 791 C CA . LYS A 1 101 ? 1.233 -12.286 0.583 1.00 77.81 101 LYS A CA 1
ATOM 792 C C . LYS A 1 101 ? 2.383 -11.501 1.216 1.00 77.81 101 LYS A C 1
ATOM 794 O O . LYS A 1 101 ? 3.401 -11.280 0.561 1.00 77.81 101 LYS A O 1
ATOM 799 N N . TRP A 1 102 ? 2.166 -11.068 2.451 1.00 79.00 102 TRP A N 1
ATOM 800 C CA . TRP A 1 102 ? 3.142 -10.356 3.272 1.00 79.00 102 TRP A CA 1
ATOM 801 C C . TRP A 1 102 ? 4.161 -11.296 3.903 1.00 79.00 102 TRP A C 1
ATOM 803 O O . TRP A 1 102 ? 3.777 -12.452 4.197 1.00 79.00 102 TRP A O 1
#

Nearest PDB structures (foldseek):
  4gpu-assembly1_A  TM=3.451E-01  e=4.664E+00  Kluyveromyces lactis NRRL Y-1140
  5v47-assembly2_B  TM=3.618E-01  e=6.106E+00  Anolis carolinensis
  4fma-assembly9_I  TM=2.282E-01  e=9.786E+00  Escherichia coli

Secondary structure (DSSP, 8-state):
-EEEEEEEE--GGGEETTEE--PPPPHHHHHH-HHHHHHHHHHHHHTT-TT--SSHHHHHHHHHHHHHHHHHHTT---EEEEEEEEB-TTS-B-S--EEE--

Sequence (102 aa):
MVKAEVKTTQQDKLWNGGKTKEIPLSKDQRQMGGEHYTNDRLNRASNGDDGYTDGRSSEQAEMALEAQREAINNGAEVKTEKIDIYVDQNGRLRGEPQIRKW

Mean predicted aligned error: 5.12 Å

Organism: NCBI:txid111105

pLDDT: mean 87.03, std 6.33, range [67.38, 95.56]

Radius of gyration: 15.45 Å; Cα contacts (8 Å, |Δi|>4): 136; chains: 1; bounding box: 35×32×36 Å

Foldseek 3Di:
DEAEAEDEDQDCVCPDPQDGHDDDDDPCCVVLPQVRVSLVVLVCLLVCHDPNPPCVSNVVSVVVVVVVVVCVVVVHDYHYWYWYFYAHPVRHTPDDIDIDGD